Protein AF-A0A9D4CEE2-F1 (afdb_monomer)

Mean predicted aligned error: 12.46 Å

Secondary structure (DSSP, 8-state):
-HHHHHHHHHHHHHHHHHHHHTTHHHHHHHHHHHHHHHHHHHHHHHHHTTSS-HHHHHHHHHHHTT-STTSTTHHHHHHHSSS--

pLDDT: mean 77.77, std 15.25, range [36.12, 91.12]

Radius of gyration: 19.72 Å; Cα contacts (8 Å, |Δi|>4): 31; chains: 1; bounding box: 46×39×41 Å

Foldseek 3Di:
DVVVVVVVVVVVVVVVVVCVVVCVVVVVVVVLVCVLVVQLVVLVVCVVVVVDDPVRSVQSNCVSVVCHPPRPVNVVVVVVVPVPD

Nearest PDB structures (foldseek):
  6o35-assembly1_A  TM=5.326E-01  e=3.319E+00  synthetic construct
  6o35-assembly1_B-2  TM=5.313E-01  e=4.038E+00  synthetic construct
  6o35-assembly1_C-2  TM=5.351E-01  e=5.600E+00  synthetic construct

Structure (mmCIF, N/CA/C/O backbone):
data_AF-A0A9D4CEE2-F1
#
_entry.id   AF-A0A9D4CEE2-F1
#
loop_
_atom_site.group_PDB
_atom_site.id
_atom_site.type_symbol
_atom_site.label_atom_id
_atom_site.label_alt_id
_atom_site.label_comp_id
_atom_site.label_asym_id
_atom_site.label_entity_id
_atom_site.label_seq_id
_atom_site.pdbx_PDB_ins_code
_atom_site.Cartn_x
_atom_site.Cartn_y
_atom_site.Cartn_z
_atom_site.occupancy
_atom_site.B_iso_or_equiv
_atom_site.auth_seq_id
_atom_site.auth_comp_id
_atom_site.auth_asym_id
_atom_site.auth_atom_id
_atom_site.pdbx_PDB_model_num
ATOM 1 N N . MET A 1 1 ? 27.191 15.740 -18.827 1.00 71.25 1 MET A N 1
ATOM 2 C CA . MET A 1 1 ? 26.305 15.251 -17.744 1.00 71.25 1 MET A CA 1
ATOM 3 C C . MET A 1 1 ? 24.918 14.791 -18.206 1.00 71.25 1 MET A C 1
ATOM 5 O O . MET A 1 1 ? 24.299 14.037 -17.474 1.00 71.25 1 MET A O 1
ATOM 9 N N . LEU A 1 2 ? 24.436 15.161 -19.399 1.00 84.38 2 LEU A N 1
ATOM 10 C CA . LEU A 1 2 ? 23.106 14.761 -19.887 1.00 84.38 2 LEU A CA 1
ATOM 11 C C . LEU A 1 2 ? 23.026 13.295 -20.365 1.00 84.38 2 LEU A C 1
ATOM 13 O O . LEU A 1 2 ? 22.071 12.592 -20.059 1.00 84.38 2 LEU A O 1
ATOM 17 N N . VAL A 1 3 ? 24.063 12.810 -21.057 1.00 87.00 3 VAL A N 1
ATOM 18 C CA . VAL A 1 3 ? 24.101 11.448 -21.628 1.00 87.00 3 VAL A CA 1
ATOM 19 C C . VAL A 1 3 ? 23.950 10.334 -20.569 1.00 87.00 3 VAL A C 1
ATOM 21 O O . VAL A 1 3 ? 23.151 9.427 -20.792 1.00 87.00 3 VAL A O 1
ATOM 24 N N . PRO A 1 4 ? 24.615 10.385 -19.394 1.00 89.69 4 PRO A N 1
ATOM 25 C CA . PRO A 1 4 ? 24.405 9.384 -18.342 1.00 89.69 4 PRO A CA 1
ATOM 26 C C . PRO A 1 4 ? 23.000 9.411 -17.725 1.00 89.69 4 PRO A C 1
ATOM 28 O O . PRO A 1 4 ? 22.496 8.369 -17.314 1.00 89.69 4 PRO A O 1
ATOM 31 N N . LEU A 1 5 ?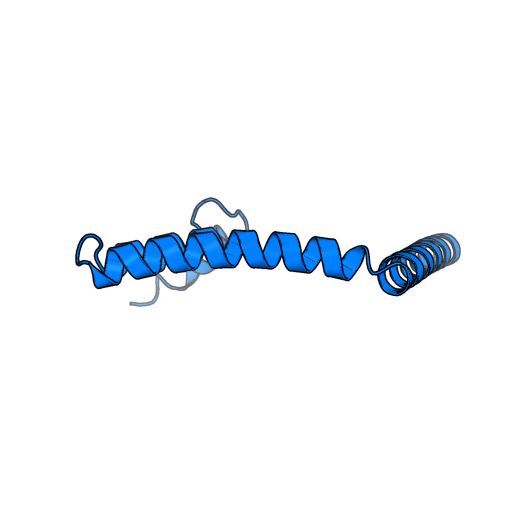 22.361 10.585 -17.657 1.00 89.44 5 LEU A N 1
ATOM 32 C CA . LEU A 1 5 ? 21.004 10.730 -17.120 1.00 89.44 5 LEU A CA 1
ATOM 33 C C . LEU A 1 5 ? 19.971 10.137 -18.076 1.00 89.44 5 LEU A C 1
ATOM 35 O O . LEU A 1 5 ? 19.148 9.336 -17.646 1.00 89.44 5 LEU A O 1
ATOM 39 N N . LEU A 1 6 ? 20.090 10.444 -19.370 1.00 85.56 6 LEU A N 1
ATOM 40 C CA . LEU A 1 6 ? 19.252 9.849 -20.413 1.00 85.56 6 LEU A CA 1
ATOM 41 C C . LEU A 1 6 ? 19.421 8.329 -20.473 1.00 85.56 6 LEU A C 1
ATOM 43 O O . LEU A 1 6 ? 18.447 7.606 -20.647 1.00 85.56 6 LEU A O 1
ATOM 47 N N . ARG A 1 7 ? 20.648 7.825 -20.281 1.00 89.88 7 ARG A N 1
ATOM 48 C CA . ARG A 1 7 ? 20.896 6.381 -20.218 1.00 89.88 7 ARG A CA 1
ATOM 49 C C . ARG A 1 7 ? 20.208 5.741 -19.014 1.00 89.88 7 ARG A C 1
ATOM 51 O O . ARG A 1 7 ? 19.529 4.736 -19.173 1.00 89.88 7 ARG A O 1
ATOM 58 N N . ARG A 1 8 ? 20.332 6.349 -17.834 1.00 90.31 8 ARG A N 1
ATOM 59 C CA . ARG A 1 8 ? 19.667 5.874 -16.615 1.00 90.31 8 ARG A CA 1
ATOM 60 C C . ARG A 1 8 ? 18.142 5.886 -16.750 1.00 90.31 8 ARG A C 1
ATOM 62 O O . ARG A 1 8 ? 17.477 4.972 -16.267 1.00 90.31 8 ARG A O 1
ATOM 69 N N . GLU A 1 9 ? 17.592 6.911 -17.389 1.00 85.06 9 GLU A N 1
ATOM 70 C CA . GLU A 1 9 ? 16.161 7.011 -17.670 1.00 85.06 9 GLU A CA 1
ATOM 71 C C . GLU A 1 9 ? 15.713 5.921 -18.650 1.00 85.06 9 GLU A C 1
ATOM 73 O O . GLU A 1 9 ? 14.768 5.194 -18.352 1.00 85.06 9 GLU A O 1
ATOM 78 N N . ALA A 1 10 ? 16.448 5.718 -19.747 1.00 85.50 10 ALA A N 1
ATOM 79 C CA . ALA A 1 10 ? 16.180 4.652 -20.711 1.00 85.50 10 ALA A CA 1
ATOM 80 C C . ALA A 1 10 ? 16.216 3.255 -20.065 1.00 85.50 10 ALA A C 1
ATOM 82 O O . ALA A 1 10 ? 15.297 2.466 -20.276 1.00 85.50 10 ALA A O 1
ATOM 83 N N . ASP A 1 11 ? 17.213 2.975 -19.219 1.00 90.25 11 ASP A N 1
ATOM 84 C CA . ASP A 1 11 ? 17.319 1.702 -18.493 1.00 90.25 11 ASP A CA 1
ATOM 85 C C . ASP A 1 11 ? 16.128 1.504 -17.523 1.00 90.25 11 ASP A C 1
ATOM 87 O O . ASP A 1 11 ? 15.625 0.393 -17.342 1.00 90.25 11 ASP A O 1
ATOM 91 N N . THR A 1 12 ? 15.627 2.590 -16.920 1.00 88.75 12 THR A N 1
ATOM 92 C CA . THR A 1 12 ? 14.463 2.554 -16.014 1.00 88.75 12 THR A CA 1
ATOM 93 C C . THR A 1 12 ? 13.162 2.293 -16.777 1.00 88.75 12 THR A C 1
ATOM 95 O O . THR A 1 12 ? 12.310 1.524 -16.319 1.00 88.75 12 THR A O 1
ATOM 98 N N . VAL A 1 13 ? 13.002 2.915 -17.946 1.00 87.56 13 VAL A N 1
ATOM 99 C CA . VAL A 1 13 ? 11.842 2.719 -18.822 1.00 87.56 13 VAL A CA 1
ATOM 100 C C . VAL A 1 13 ? 11.808 1.286 -19.352 1.00 87.56 13 VAL A C 1
ATOM 102 O O . VAL A 1 13 ? 10.764 0.645 -19.256 1.00 87.56 13 VAL A O 1
ATOM 105 N N . ASP A 1 14 ? 12.939 0.747 -19.812 1.00 87.06 14 ASP A N 1
ATOM 106 C CA . ASP A 1 14 ? 13.042 -0.638 -20.292 1.00 87.06 14 ASP A CA 1
ATOM 107 C C . ASP A 1 14 ? 12.656 -1.652 -19.202 1.00 87.06 14 ASP A C 1
ATOM 109 O O . ASP A 1 14 ? 11.812 -2.532 -19.400 1.00 87.06 14 ASP A O 1
ATOM 113 N N . MET A 1 15 ? 13.179 -1.460 -17.988 1.00 83.00 15 MET A N 1
ATOM 114 C CA . MET A 1 15 ? 12.823 -2.289 -16.840 1.00 83.00 15 MET A CA 1
ATOM 115 C C . MET A 1 15 ? 11.333 -2.181 -16.483 1.00 83.00 15 MET A C 1
ATOM 117 O O . MET A 1 15 ? 10.703 -3.188 -16.154 1.00 83.00 15 MET A O 1
ATOM 121 N N . THR A 1 16 ? 10.742 -0.988 -16.581 1.00 79.75 16 THR A N 1
ATOM 122 C CA . THR A 1 16 ? 9.308 -0.779 -16.322 1.00 79.75 16 THR A CA 1
ATOM 123 C C . THR A 1 16 ? 8.445 -1.478 -17.370 1.00 79.75 16 THR A C 1
ATOM 125 O O . THR A 1 16 ? 7.495 -2.173 -17.010 1.00 79.75 16 THR A O 1
ATOM 128 N N . ILE A 1 17 ? 8.801 -1.360 -18.654 1.00 83.69 17 ILE A N 1
ATOM 129 C CA . ILE A 1 17 ? 8.125 -2.045 -19.764 1.00 83.69 17 ILE A CA 1
ATOM 130 C C . ILE A 1 17 ? 8.145 -3.557 -19.537 1.00 83.69 17 ILE A C 1
ATOM 132 O O . ILE A 1 17 ? 7.102 -4.205 -19.637 1.00 83.69 17 ILE A O 1
ATOM 136 N N . ARG A 1 18 ? 9.301 -4.112 -19.157 1.00 84.38 18 ARG A N 1
ATOM 137 C CA . ARG A 1 18 ? 9.445 -5.545 -18.886 1.00 84.38 18 ARG A CA 1
ATOM 138 C C . ARG A 1 18 ? 8.602 -6.007 -17.694 1.00 84.38 18 ARG A C 1
ATOM 140 O O . ARG A 1 18 ? 7.921 -7.022 -17.768 1.00 84.38 18 ARG A O 1
ATOM 147 N N . LEU A 1 19 ? 8.569 -5.239 -16.606 1.00 82.12 19 LEU A N 1
ATOM 148 C CA . LEU A 1 19 ? 7.752 -5.570 -15.431 1.00 82.12 19 LEU A CA 1
ATOM 149 C C . LEU A 1 19 ? 6.242 -5.493 -15.700 1.00 82.12 19 LEU A C 1
ATOM 151 O O . LEU A 1 19 ? 5.469 -6.224 -15.070 1.00 82.12 19 LEU A O 1
ATOM 155 N N . VAL A 1 20 ? 5.815 -4.602 -16.599 1.00 83.44 20 VAL A N 1
ATOM 156 C CA . VAL A 1 20 ? 4.421 -4.495 -17.044 1.00 83.44 20 VAL A CA 1
ATOM 157 C C . VAL A 1 20 ? 4.060 -5.659 -17.965 1.00 83.44 20 VAL A C 1
ATOM 159 O O . VAL A 1 20 ? 3.036 -6.299 -17.732 1.00 83.44 20 VAL A O 1
ATOM 162 N N . SER A 1 21 ? 4.898 -5.981 -18.957 1.00 79.00 21 SER A N 1
ATOM 163 C CA . SER A 1 21 ? 4.644 -7.092 -19.885 1.00 79.00 21 SER A CA 1
ATOM 164 C C . SER A 1 21 ? 4.611 -8.447 -19.167 1.00 79.00 21 SER A C 1
ATOM 166 O O . SER A 1 21 ? 3.730 -9.270 -19.417 1.00 79.00 21 SER A O 1
ATOM 168 N N . GLU A 1 22 ? 5.483 -8.646 -18.179 1.00 82.69 22 GLU A N 1
ATOM 169 C CA . GLU A 1 22 ? 5.512 -9.835 -17.318 1.00 82.69 22 GLU A CA 1
ATOM 170 C C . GLU A 1 22 ? 4.416 -9.839 -16.232 1.00 82.69 22 GLU A C 1
ATOM 172 O O . GLU A 1 22 ? 4.370 -10.744 -15.395 1.00 82.69 22 GLU A O 1
ATOM 177 N N . HIS A 1 23 ? 3.536 -8.828 -16.196 1.00 82.75 23 HIS A N 1
ATOM 178 C CA . HIS A 1 23 ? 2.478 -8.641 -15.188 1.00 82.75 23 HIS A CA 1
ATOM 179 C C . HIS A 1 23 ? 2.988 -8.594 -13.731 1.00 82.75 23 HIS A C 1
ATOM 181 O O . HIS A 1 23 ? 2.205 -8.612 -12.771 1.00 82.75 23 HIS A O 1
ATOM 187 N N . ALA A 1 24 ? 4.305 -8.520 -13.534 1.00 80.12 24 ALA A N 1
ATOM 188 C CA . ALA A 1 24 ? 4.950 -8.525 -12.232 1.00 80.12 24 ALA A CA 1
ATOM 189 C C . ALA A 1 24 ? 4.590 -7.261 -11.447 1.00 80.12 24 ALA A C 1
ATOM 191 O O . ALA A 1 24 ? 4.286 -7.342 -10.255 1.00 80.12 24 ALA A O 1
ATOM 192 N N . LEU A 1 25 ? 4.526 -6.115 -12.135 1.00 78.25 25 LEU A N 1
ATOM 193 C CA . LEU A 1 25 ? 4.107 -4.845 -11.551 1.00 78.25 25 LEU A CA 1
ATOM 194 C C . LEU A 1 25 ? 2.657 -4.920 -11.048 1.00 78.25 25 LEU A C 1
ATOM 196 O O . LEU A 1 25 ? 2.375 -4.587 -9.898 1.00 78.25 25 LEU A O 1
ATOM 200 N N . THR A 1 26 ? 1.742 -5.461 -11.857 1.00 82.69 26 THR A N 1
ATOM 201 C CA . THR A 1 26 ? 0.340 -5.676 -11.467 1.00 82.69 26 THR A CA 1
ATOM 202 C C . THR A 1 26 ? 0.221 -6.608 -10.265 1.00 82.69 26 THR A C 1
ATOM 204 O O . THR A 1 26 ? -0.563 -6.336 -9.360 1.00 82.69 26 THR A O 1
ATOM 207 N N . ARG A 1 27 ? 1.008 -7.690 -10.206 1.00 85.50 27 ARG A N 1
ATOM 208 C CA . ARG A 1 27 ? 1.025 -8.613 -9.061 1.00 85.50 27 ARG A CA 1
ATOM 209 C C . ARG A 1 27 ? 1.487 -7.921 -7.779 1.00 85.50 27 ARG A C 1
ATOM 211 O O . ARG A 1 27 ? 0.845 -8.083 -6.742 1.00 85.50 27 ARG A O 1
ATOM 218 N N .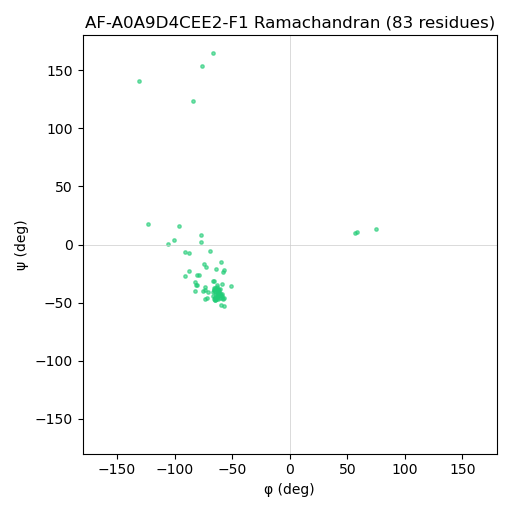 VAL A 1 28 ? 2.556 -7.129 -7.852 1.00 85.94 28 VAL A N 1
ATOM 219 C CA . VAL A 1 28 ? 3.066 -6.350 -6.713 1.00 85.94 28 VAL A CA 1
ATOM 220 C C . VAL A 1 28 ? 2.043 -5.306 -6.264 1.00 85.94 28 VAL A C 1
ATOM 222 O O . 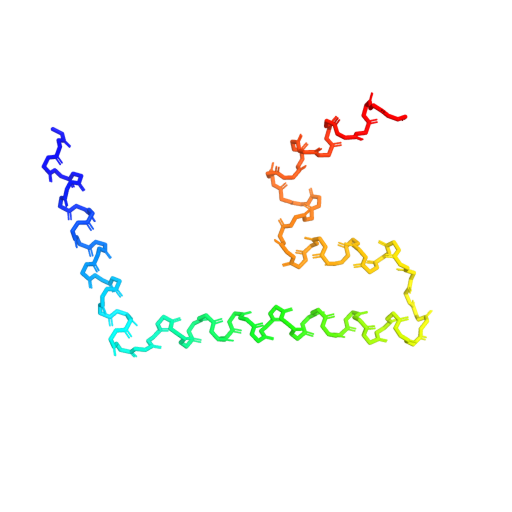VAL A 1 28 ? 1.732 -5.238 -5.075 1.00 85.94 28 VAL A O 1
ATOM 225 N N . HIS A 1 29 ? 1.451 -4.549 -7.193 1.00 81.12 29 HIS A N 1
ATOM 226 C CA . HIS A 1 29 ? 0.407 -3.580 -6.861 1.00 81.12 29 HIS A CA 1
ATOM 227 C C . HIS A 1 29 ? -0.830 -4.241 -6.264 1.00 81.12 29 HIS A C 1
ATOM 229 O O . HIS A 1 29 ? -1.331 -3.751 -5.262 1.00 81.12 29 HIS A O 1
ATOM 235 N N . ARG A 1 30 ? -1.297 -5.371 -6.809 1.00 86.25 30 ARG A N 1
ATOM 236 C CA . ARG A 1 30 ? -2.434 -6.121 -6.252 1.00 86.25 30 ARG A CA 1
ATOM 237 C C . ARG A 1 30 ? -2.145 -6.630 -4.847 1.00 86.25 30 ARG A C 1
ATOM 239 O O . ARG A 1 30 ? -3.012 -6.522 -3.988 1.00 86.25 30 ARG A O 1
ATOM 246 N N . LYS A 1 31 ? -0.940 -7.158 -4.600 1.00 87.38 31 LYS A N 1
ATOM 247 C CA . LYS A 1 31 ? -0.521 -7.593 -3.262 1.00 87.38 31 LYS A CA 1
ATOM 248 C C . LYS A 1 31 ? -0.566 -6.423 -2.279 1.00 87.38 31 LYS A C 1
ATOM 250 O O . LYS A 1 31 ? -1.241 -6.520 -1.261 1.00 87.38 31 LYS A O 1
ATOM 255 N N . LYS A 1 32 ? 0.066 -5.301 -2.634 1.00 85.00 32 LYS A N 1
ATOM 256 C CA . LYS A 1 32 ? 0.084 -4.091 -1.804 1.00 85.00 32 LYS A CA 1
ATOM 257 C C . LYS A 1 32 ? -1.323 -3.540 -1.571 1.00 85.00 32 LYS A C 1
ATOM 259 O O . LYS A 1 32 ? -1.678 -3.219 -0.446 1.00 85.00 32 LYS A O 1
ATOM 264 N N . TYR A 1 33 ? -2.143 -3.493 -2.617 1.00 83.69 33 TYR A N 1
ATOM 265 C CA . TYR A 1 33 ? -3.532 -3.054 -2.540 1.00 83.69 33 TYR A CA 1
ATOM 266 C C . TYR A 1 33 ? -4.344 -3.945 -1.600 1.00 83.69 33 TYR A C 1
ATOM 268 O O . TYR A 1 33 ? -5.028 -3.429 -0.726 1.00 83.69 33 TYR A O 1
ATOM 276 N N . LYS A 1 34 ? -4.208 -5.274 -1.708 1.00 87.25 34 LYS A N 1
ATOM 277 C CA . LYS A 1 34 ? -4.876 -6.237 -0.823 1.00 87.25 34 LYS A CA 1
ATOM 278 C C . LYS A 1 34 ? -4.452 -6.065 0.637 1.00 87.25 34 LYS A C 1
ATOM 280 O O . LYS A 1 34 ? -5.304 -6.108 1.515 1.00 87.25 34 LYS A O 1
ATOM 285 N N . GLU A 1 35 ? -3.166 -5.852 0.897 1.00 87.38 35 GLU A N 1
ATOM 286 C CA . GLU A 1 35 ? -2.646 -5.612 2.250 1.00 87.38 35 GLU A CA 1
ATOM 287 C C . GLU A 1 35 ? -3.182 -4.299 2.841 1.00 87.38 35 GLU A C 1
ATOM 289 O O . GLU A 1 35 ? -3.675 -4.280 3.969 1.00 87.38 35 GLU A O 1
ATOM 294 N N . THR A 1 36 ? -3.135 -3.205 2.076 1.00 84.94 36 THR A N 1
ATOM 295 C CA . THR A 1 36 ? -3.646 -1.896 2.504 1.00 84.94 36 THR A CA 1
ATOM 296 C C . THR A 1 36 ? -5.159 -1.925 2.721 1.00 84.94 36 THR A C 1
ATOM 298 O O . THR A 1 36 ? -5.631 -1.479 3.764 1.00 84.94 36 THR A O 1
ATOM 301 N N . HIS A 1 37 ? -5.917 -2.489 1.778 1.00 83.88 37 HIS A N 1
ATOM 302 C CA . HIS A 1 37 ? -7.371 -2.598 1.877 1.00 83.88 37 HIS A CA 1
ATOM 303 C C . HIS A 1 37 ? -7.798 -3.530 3.006 1.00 83.88 37 HIS A C 1
ATOM 305 O O . HIS A 1 37 ? -8.709 -3.18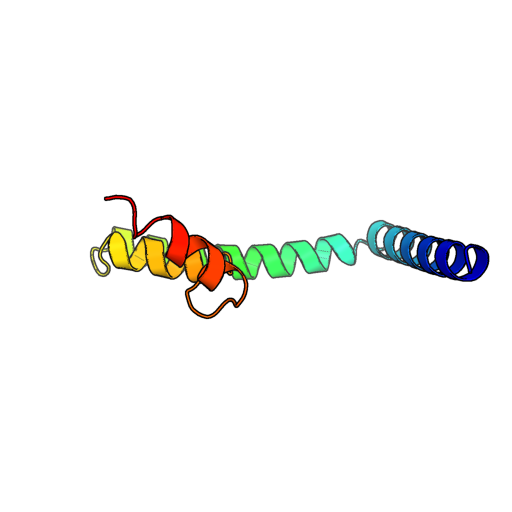5 3.745 1.00 83.88 37 HIS A O 1
ATOM 311 N N . GLY A 1 38 ? -7.119 -4.663 3.203 1.00 88.94 38 GLY A N 1
ATOM 312 C CA . GLY A 1 38 ? -7.416 -5.566 4.317 1.00 88.94 38 GLY A CA 1
ATOM 313 C C . GLY A 1 38 ? -7.276 -4.874 5.674 1.00 88.94 38 GLY A C 1
ATOM 314 O O . GLY A 1 38 ? -8.144 -5.007 6.528 1.00 88.94 38 GLY A O 1
ATOM 315 N N . ARG A 1 39 ? -6.225 -4.063 5.853 1.00 87.94 39 ARG A N 1
ATOM 316 C CA . ARG A 1 39 ? -6.043 -3.258 7.070 1.00 87.94 39 ARG A CA 1
ATOM 317 C C . ARG A 1 39 ? -7.118 -2.185 7.234 1.00 87.94 39 ARG A C 1
ATOM 319 O O . ARG A 1 39 ? -7.538 -1.945 8.358 1.00 87.94 39 ARG A O 1
ATOM 326 N N . LEU A 1 40 ? -7.536 -1.542 6.143 1.00 88.69 40 LEU A N 1
ATOM 327 C CA . LEU A 1 40 ? -8.595 -0.533 6.172 1.00 88.69 40 LEU A CA 1
ATOM 328 C C . LEU A 1 40 ? -9.938 -1.157 6.567 1.00 88.69 40 LEU A C 1
ATOM 330 O O . LEU A 1 40 ? -10.594 -0.647 7.468 1.00 88.69 40 LEU A O 1
ATOM 334 N N . PHE A 1 41 ? -10.304 -2.280 5.944 1.00 89.31 41 PHE A N 1
ATOM 335 C CA . PHE A 1 41 ? -11.551 -2.985 6.235 1.00 89.31 41 PHE A CA 1
ATOM 336 C C . PHE A 1 41 ? -11.612 -3.488 7.678 1.00 89.31 41 PHE A C 1
ATOM 338 O O . PHE A 1 41 ? -12.627 -3.286 8.324 1.00 89.31 41 PHE A O 1
ATOM 345 N N . LEU A 1 42 ? -10.515 -4.025 8.221 1.00 89.44 42 LEU A N 1
ATOM 346 C CA . LEU A 1 42 ? -10.447 -4.445 9.630 1.00 89.44 42 LEU A CA 1
ATOM 347 C C . LEU A 1 42 ? -10.715 -3.309 10.6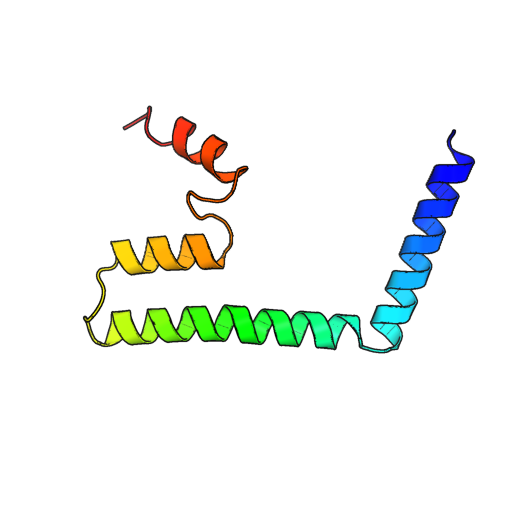28 1.00 89.44 42 LEU A C 1
ATOM 349 O O . LEU A 1 42 ? -11.219 -3.549 11.717 1.00 89.44 42 LEU A O 1
ATOM 353 N N . ILE A 1 43 ? -10.307 -2.079 10.314 1.00 89.06 43 ILE A N 1
ATOM 354 C CA . ILE A 1 43 ? -10.547 -0.928 11.200 1.00 89.06 43 ILE A CA 1
ATOM 355 C C . ILE A 1 43 ? -11.964 -0.401 10.994 1.00 89.06 43 ILE A C 1
ATOM 357 O O . ILE A 1 43 ? -12.591 0.044 11.948 1.00 89.06 43 ILE A O 1
ATOM 361 N N . TRP A 1 44 ? -12.461 -0.459 9.760 1.00 88.88 44 TRP A N 1
ATOM 362 C CA . TRP A 1 44 ? -13.835 -0.098 9.444 1.00 88.88 44 TRP A CA 1
ATOM 363 C C . TRP A 1 44 ? -14.841 -1.009 10.154 1.00 88.88 44 TRP A C 1
ATOM 365 O O . TRP A 1 44 ? -15.783 -0.510 10.751 1.00 88.88 44 TRP A O 1
ATOM 375 N N . GLU A 1 45 ? -14.590 -2.318 10.167 1.00 90.69 45 GLU A N 1
ATOM 376 C CA . GLU A 1 45 ? -15.384 -3.315 10.898 1.00 90.69 45 GLU A CA 1
ATOM 377 C C . GLU A 1 45 ? -15.428 -2.990 12.403 1.00 90.69 45 GLU A C 1
ATOM 379 O O . GLU A 1 45 ? -16.497 -2.842 12.978 1.00 90.69 45 GLU A O 1
ATOM 384 N N . LYS A 1 46 ? -14.278 -2.677 13.015 1.00 88.31 46 LYS A N 1
ATOM 385 C CA . LYS A 1 46 ? -14.204 -2.226 14.422 1.00 88.31 46 LYS A CA 1
ATOM 386 C C . LYS A 1 46 ? -14.895 -0.895 14.713 1.00 88.31 46 LYS A C 1
ATOM 388 O O . LYS A 1 46 ? -15.117 -0.549 15.871 1.00 88.31 46 LYS A O 1
ATOM 393 N N . TYR A 1 47 ? -15.113 -0.070 13.698 1.00 89.69 47 TYR A N 1
ATOM 394 C CA . TYR A 1 47 ? -15.878 1.162 13.847 1.00 89.69 47 TYR A CA 1
ATOM 395 C C . TYR A 1 47 ? -17.379 0.875 13.775 1.00 89.69 47 TYR A C 1
ATOM 397 O O . TYR A 1 47 ? -18.141 1.435 14.557 1.00 89.69 47 TYR A O 1
ATOM 405 N N . GLU A 1 48 ? -17.783 -0.016 12.869 1.00 89.25 48 GLU A N 1
ATOM 406 C CA . GLU A 1 48 ? -19.162 -0.491 12.730 1.00 89.25 48 GLU A CA 1
ATOM 407 C C . GLU A 1 48 ? -19.643 -1.237 13.984 1.00 89.25 48 GLU A C 1
ATOM 409 O O . GLU A 1 48 ? -20.771 -1.025 14.416 1.00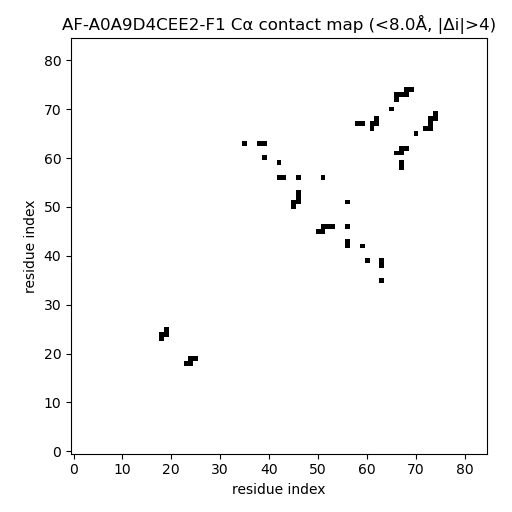 89.25 48 GLU A O 1
ATOM 414 N N . ASP A 1 49 ? -18.754 -1.992 14.635 1.00 91.12 49 ASP A N 1
ATOM 415 C CA . ASP A 1 49 ? -19.005 -2.674 15.913 1.00 91.12 49 ASP A CA 1
ATOM 416 C C . ASP A 1 49 ? -18.964 -1.735 17.144 1.00 91.12 49 ASP A C 1
ATOM 418 O O . ASP A 1 49 ? -18.975 -2.193 18.286 1.00 91.12 49 ASP A O 1
ATOM 422 N N . GLU A 1 50 ? -18.879 -0.414 16.937 1.00 86.81 50 GLU A N 1
ATOM 423 C CA . GLU A 1 50 ? -18.769 0.630 17.976 1.00 86.81 50 GLU A CA 1
ATOM 424 C C . GLU A 1 50 ? -17.549 0.487 18.920 1.00 86.81 50 GLU A C 1
ATOM 426 O O . GLU A 1 50 ? -17.419 1.216 19.907 1.00 86.81 50 GLU A O 1
ATOM 431 N N . GLU A 1 51 ? -16.591 -0.392 18.602 1.00 83.38 51 GLU A N 1
ATOM 432 C CA . GLU A 1 51 ? -15.379 -0.617 19.404 1.00 83.38 51 GLU A CA 1
ATOM 433 C C . GLU A 1 51 ? -14.372 0.540 19.307 1.00 83.38 51 GLU A C 1
ATOM 435 O O . GLU A 1 51 ? -13.477 0.678 20.148 1.00 83.38 51 GLU A O 1
ATOM 440 N N . THR A 1 52 ? -14.481 1.370 18.267 1.00 83.56 52 THR A N 1
ATOM 441 C CA . THR A 1 52 ? -13.563 2.484 18.009 1.00 83.56 52 THR A CA 1
ATOM 442 C C . THR A 1 52 ? -14.298 3.785 17.719 1.00 83.56 52 THR A C 1
ATOM 444 O O . THR A 1 52 ? -15.307 3.826 17.024 1.00 83.56 52 THR A O 1
ATOM 447 N N . SER A 1 53 ? -13.767 4.895 18.235 1.00 84.94 53 SER A N 1
ATOM 448 C CA . SER A 1 53 ? -14.311 6.226 17.943 1.00 84.94 53 SER A CA 1
ATOM 449 C C . SER A 1 53 ? -13.906 6.696 16.543 1.00 84.94 53 SER A C 1
ATOM 451 O O . SER A 1 53 ? -12.821 6.372 16.056 1.00 84.94 53 SER A O 1
ATOM 453 N N . THR A 1 54 ? -14.713 7.563 15.928 1.00 85.56 54 THR A N 1
ATOM 454 C CA . THR A 1 54 ? -14.423 8.190 14.627 1.00 85.56 54 THR A CA 1
ATOM 455 C C . THR A 1 54 ? -13.031 8.835 14.580 1.00 85.56 54 THR A C 1
ATOM 457 O O . THR A 1 54 ? -12.339 8.763 13.567 1.00 85.56 54 THR A O 1
ATOM 460 N N . SER A 1 55 ? -12.567 9.427 15.687 1.00 84.62 55 SER A N 1
ATOM 461 C CA . SER A 1 55 ? -11.221 10.016 15.783 1.00 84.62 55 SER A CA 1
ATOM 462 C C . SER A 1 55 ? -10.104 8.968 15.671 1.00 84.62 55 SER A C 1
ATOM 464 O O . SER A 1 55 ? -9.081 9.206 15.026 1.00 84.62 55 SER A O 1
ATOM 466 N N . GLN A 1 56 ? -10.314 7.785 16.250 1.00 84.69 56 GLN A N 1
ATOM 467 C CA . GLN A 1 56 ? -9.380 6.662 16.202 1.00 84.69 56 GLN A CA 1
ATOM 468 C C . GLN A 1 56 ? -9.372 6.009 14.817 1.00 84.69 56 GLN A C 1
ATOM 470 O O . GLN A 1 56 ? -8.293 5.699 14.309 1.00 84.69 56 GLN A O 1
ATOM 475 N N . LEU A 1 57 ? -10.540 5.883 14.176 1.00 85.94 57 LEU A N 1
ATOM 476 C CA . LEU A 1 57 ? -10.668 5.450 12.782 1.00 85.94 57 LEU A CA 1
ATOM 477 C C . LEU A 1 57 ? -9.859 6.365 11.852 1.00 85.94 57 LEU A C 1
ATOM 479 O O . LEU A 1 57 ? -9.001 5.892 11.109 1.00 85.94 57 LEU A O 1
ATOM 483 N N . LEU A 1 58 ? -10.068 7.682 11.934 1.00 86.25 58 LEU A N 1
ATOM 484 C CA . LEU A 1 58 ? -9.376 8.661 11.089 1.00 86.25 58 LEU A CA 1
ATOM 485 C C . LEU A 1 58 ? -7.856 8.655 11.301 1.00 86.25 58 LEU A C 1
ATOM 487 O O . LEU A 1 58 ? -7.094 8.708 10.332 1.00 86.25 58 LEU A O 1
ATOM 491 N N . LEU A 1 59 ? -7.399 8.529 12.550 1.00 85.62 59 LEU A N 1
ATOM 492 C CA . LEU A 1 59 ? -5.974 8.415 12.866 1.00 85.62 59 LEU A CA 1
ATOM 493 C C . LEU A 1 59 ? -5.364 7.112 12.326 1.00 85.62 59 LEU A C 1
ATOM 495 O O . LEU A 1 59 ? -4.220 7.082 11.870 1.00 85.62 59 LEU A O 1
ATOM 499 N N . ALA A 1 60 ? -6.106 6.010 12.376 1.00 85.62 60 ALA A N 1
ATOM 500 C CA . ALA A 1 60 ? -5.628 4.740 11.857 1.00 85.62 60 ALA A CA 1
ATOM 501 C C . ALA A 1 60 ? -5.617 4.728 10.314 1.00 85.62 60 ALA A C 1
ATOM 503 O O . ALA A 1 60 ? -4.652 4.246 9.713 1.00 85.62 60 ALA A O 1
ATOM 504 N N . CYS A 1 61 ? -6.604 5.357 9.669 1.00 86.06 61 CYS A N 1
ATOM 505 C CA . CYS A 1 61 ? -6.630 5.607 8.226 1.00 86.06 61 CYS A CA 1
ATOM 506 C C . CYS A 1 61 ? -5.453 6.479 7.770 1.00 86.06 61 CYS A C 1
ATOM 508 O O . CYS A 1 61 ? -4.798 6.143 6.781 1.00 86.06 61 CYS A O 1
ATOM 510 N N . SER A 1 62 ? -5.121 7.550 8.504 1.00 85.25 62 SER A N 1
ATOM 511 C CA . SER A 1 62 ? -3.964 8.390 8.170 1.00 85.25 62 SER A CA 1
ATOM 512 C C . SER A 1 62 ? -2.663 7.589 8.235 1.00 85.25 62 SER A C 1
ATOM 514 O O . SER A 1 62 ? -1.858 7.654 7.310 1.00 85.25 62 SER A O 1
ATOM 516 N N . ARG A 1 63 ? -2.484 6.726 9.242 1.00 84.38 63 ARG A N 1
ATOM 517 C CA . ARG A 1 63 ? -1.330 5.811 9.318 1.00 84.38 63 ARG A CA 1
ATOM 518 C C . ARG A 1 63 ? -1.277 4.816 8.156 1.00 84.38 63 ARG A C 1
ATOM 520 O O . ARG A 1 63 ? -0.194 4.576 7.627 1.00 84.38 63 ARG A O 1
ATOM 527 N N . ILE A 1 64 ? -2.409 4.246 7.733 1.00 84.94 64 ILE A N 1
ATOM 528 C CA . ILE A 1 64 ? -2.473 3.318 6.585 1.00 84.94 64 ILE A CA 1
ATOM 529 C C . ILE A 1 64 ? -2.114 4.019 5.274 1.00 84.94 64 ILE A C 1
ATOM 531 O O . ILE A 1 64 ? -1.376 3.455 4.466 1.00 84.94 64 ILE A O 1
ATOM 535 N N . ALA A 1 65 ? -2.583 5.252 5.088 1.00 81.12 65 ALA A N 1
ATOM 536 C CA . ALA A 1 65 ? -2.235 6.091 3.945 1.00 81.12 65 ALA A CA 1
ATOM 537 C C . ALA A 1 65 ? -0.767 6.561 3.967 1.00 81.12 65 ALA A C 1
ATOM 539 O O . ALA A 1 65 ? -0.303 7.187 3.017 1.00 81.12 65 ALA A O 1
ATOM 540 N N . GLY A 1 66 ? -0.025 6.275 5.043 1.00 74.44 66 GLY A N 1
ATOM 541 C CA . GLY A 1 66 ? 1.325 6.783 5.253 1.00 74.44 66 GLY A CA 1
ATOM 542 C C . GLY A 1 66 ? 1.348 8.258 5.652 1.00 74.44 66 GLY A C 1
ATOM 543 O O . GLY A 1 66 ? 2.408 8.858 5.648 1.00 74.44 66 GLY A O 1
ATOM 544 N N . LEU A 1 67 ? 0.214 8.847 6.021 1.00 69.00 67 LEU A N 1
ATOM 545 C CA . LEU A 1 67 ? 0.066 10.220 6.506 1.00 69.00 67 LEU A CA 1
ATOM 546 C C . LEU A 1 67 ? 0.058 10.315 8.047 1.00 69.00 67 LEU A C 1
ATOM 548 O O . LEU A 1 67 ? -0.371 11.314 8.621 1.00 69.00 67 LEU A O 1
ATOM 552 N N . GLY A 1 68 ? 0.504 9.263 8.734 1.00 64.00 68 GLY A N 1
ATOM 553 C CA . GLY A 1 68 ? 0.578 9.241 10.193 1.00 64.00 68 GLY A CA 1
ATOM 554 C C . GLY A 1 68 ? 1.617 10.228 10.749 1.00 64.00 68 GLY A C 1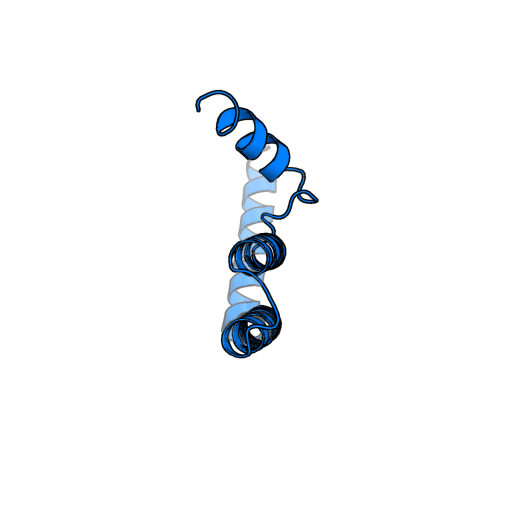
ATOM 555 O O . GLY A 1 68 ? 2.485 10.679 10.002 1.00 64.00 68 GLY A O 1
ATOM 556 N N . PRO A 1 69 ? 1.581 10.531 12.059 1.00 61.38 69 PRO A N 1
ATOM 557 C CA . PRO A 1 69 ? 2.540 11.429 12.722 1.00 61.38 69 PRO A CA 1
ATOM 558 C C . PRO A 1 69 ? 4.005 10.962 12.623 1.00 61.38 69 PRO A C 1
ATOM 560 O O . PRO A 1 69 ? 4.924 11.746 12.844 1.00 61.38 69 PRO A O 1
ATOM 563 N N . ASP A 1 70 ? 4.212 9.699 12.252 1.00 60.62 70 ASP A N 1
ATOM 564 C CA . ASP A 1 70 ? 5.517 9.055 12.110 1.00 60.62 70 ASP A CA 1
ATOM 565 C C . ASP A 1 70 ? 6.133 9.257 10.707 1.00 60.62 70 ASP A C 1
ATOM 567 O O . ASP A 1 70 ? 7.289 8.894 10.483 1.00 60.62 70 ASP A O 1
ATOM 571 N N . ASN A 1 71 ? 5.392 9.838 9.747 1.00 59.78 71 ASN A N 1
ATOM 572 C CA . ASN A 1 71 ? 5.940 10.201 8.439 1.00 59.78 71 ASN A CA 1
ATOM 573 C C . ASN A 1 71 ? 6.628 11.582 8.520 1.00 59.78 71 ASN A C 1
ATOM 575 O O . ASN A 1 71 ? 5.986 12.579 8.860 1.00 59.78 71 ASN A O 1
ATOM 579 N N . PRO A 1 72 ? 7.919 11.703 8.156 1.00 60.69 72 PRO A N 1
ATOM 580 C CA . PRO A 1 72 ? 8.612 12.992 8.144 1.00 60.69 72 PRO A CA 1
ATOM 581 C C . PRO A 1 72 ? 7.941 14.053 7.251 1.00 60.69 72 PRO A C 1
ATOM 583 O O . PRO A 1 72 ? 8.132 15.241 7.490 1.00 60.69 72 PRO A O 1
ATOM 586 N N . MET A 1 73 ? 7.133 13.654 6.263 1.00 52.62 73 MET A N 1
ATOM 587 C CA . MET A 1 73 ? 6.429 14.542 5.333 1.00 52.62 73 MET A CA 1
ATOM 588 C C . MET A 1 73 ? 5.143 15.156 5.922 1.00 52.62 73 MET A C 1
ATOM 590 O O . MET A 1 73 ? 4.758 16.256 5.535 1.00 52.62 73 MET A O 1
ATOM 594 N N . THR A 1 74 ? 4.494 14.503 6.892 1.00 57.97 74 THR A N 1
ATOM 595 C CA . THR A 1 74 ? 3.251 14.999 7.520 1.00 57.97 74 THR A CA 1
ATOM 596 C C . THR A 1 74 ? 3.492 15.928 8.697 1.00 57.97 74 THR A C 1
ATOM 598 O O . THR A 1 74 ? 2.662 16.798 8.954 1.00 57.97 74 THR A O 1
ATOM 601 N N . ARG A 1 75 ? 4.669 15.853 9.331 1.00 50.59 75 ARG A N 1
ATOM 602 C CA . ARG A 1 75 ? 5.112 16.812 10.358 1.00 50.59 75 ARG A CA 1
ATOM 603 C C . ARG A 1 75 ? 5.160 18.262 9.850 1.00 50.59 75 ARG A C 1
ATOM 605 O O . ARG A 1 75 ? 5.076 19.190 10.651 1.00 50.59 75 ARG A O 1
ATOM 612 N N . PHE A 1 76 ? 5.293 18.454 8.536 1.00 50.56 76 PHE A N 1
ATOM 613 C CA . PHE A 1 76 ? 5.234 19.770 7.898 1.00 50.56 76 PHE A CA 1
ATOM 614 C C . PHE A 1 76 ? 3.796 20.264 7.697 1.00 50.56 76 PHE A C 1
ATOM 616 O O . PHE A 1 76 ? 3.554 21.451 7.863 1.00 50.56 76 PHE A O 1
ATOM 623 N N . MET A 1 77 ? 2.840 19.373 7.410 1.00 45.84 77 MET A N 1
ATOM 624 C CA . MET A 1 77 ? 1.443 19.758 7.149 1.00 45.84 77 MET A CA 1
ATOM 625 C C . MET A 1 77 ? 0.638 19.967 8.440 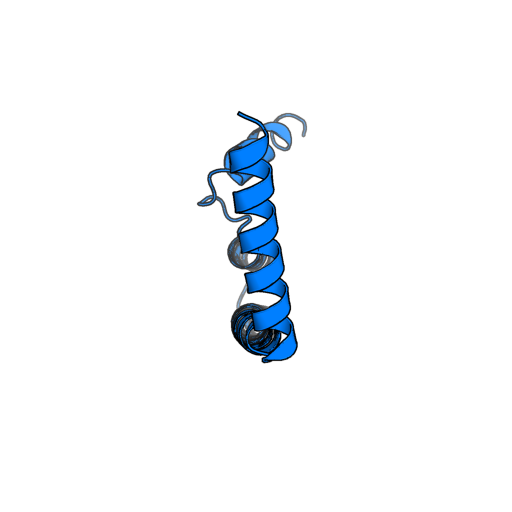1.00 45.84 77 MET A C 1
ATOM 627 O O . MET A 1 77 ? -0.214 20.847 8.497 1.00 45.84 77 MET A O 1
ATOM 631 N N . THR A 1 78 ? 0.937 19.227 9.515 1.00 49.97 78 THR A N 1
ATOM 632 C CA . THR A 1 78 ? 0.243 19.401 10.806 1.00 49.97 78 THR A CA 1
ATOM 633 C C . THR A 1 78 ? 0.672 20.655 11.568 1.00 49.97 78 THR A C 1
ATOM 635 O O . THR A 1 78 ? -0.029 21.057 12.488 1.00 49.97 78 THR A O 1
ATOM 638 N N . LYS A 1 79 ? 1.809 21.274 11.215 1.00 45.94 79 LYS A N 1
ATOM 639 C CA . LYS A 1 79 ? 2.232 22.558 11.800 1.00 45.94 79 LYS A CA 1
ATOM 640 C C . LYS A 1 79 ? 1.500 23.753 11.195 1.00 45.94 79 LYS A C 1
ATOM 642 O O . LYS A 1 79 ? 1.350 24.749 11.880 1.00 45.94 79 LYS A O 1
ATOM 647 N N . THR A 1 80 ? 1.023 23.650 9.955 1.00 48.75 80 THR A N 1
ATOM 648 C CA . THR A 1 80 ? 0.361 24.772 9.272 1.00 48.75 80 THR A CA 1
ATOM 649 C C . THR A 1 80 ? -1.153 24.787 9.493 1.00 48.75 80 THR A C 1
ATOM 651 O O . THR A 1 80 ? -1.743 25.855 9.491 1.00 48.75 80 THR A O 1
ATOM 654 N N . SER A 1 81 ? -1.797 23.638 9.741 1.00 40.72 81 SER A N 1
ATOM 655 C CA . SER A 1 81 ? -3.259 23.590 9.951 1.00 40.72 81 SER A CA 1
ATOM 656 C C . SER A 1 81 ? -3.729 23.726 11.405 1.00 40.72 81 SER A C 1
ATOM 658 O O . SER A 1 81 ? -4.932 23.800 11.621 1.00 40.72 81 SER A O 1
ATOM 660 N N . PHE A 1 82 ? -2.832 23.750 12.398 1.00 42.75 82 PHE A N 1
ATOM 661 C CA . PHE A 1 82 ? -3.206 23.918 13.816 1.00 42.75 82 PHE A CA 1
ATOM 662 C C . PHE A 1 82 ? -2.884 25.309 14.392 1.00 42.75 82 PHE A C 1
ATOM 664 O O . PHE A 1 82 ? -3.159 25.544 15.562 1.00 42.75 82 PHE A O 1
ATOM 671 N N . GLU A 1 83 ? -2.328 26.227 13.593 1.00 36.12 83 GLU A N 1
ATOM 672 C CA . GLU A 1 83 ? -2.079 27.629 13.987 1.00 36.12 83 GLU A CA 1
ATOM 673 C C . GLU A 1 83 ? -3.141 28.617 13.455 1.00 36.12 83 GLU A C 1
ATOM 675 O O . GLU A 1 83 ? -3.022 29.816 13.691 1.00 36.12 83 GLU A O 1
ATOM 680 N N . GLU A 1 84 ? -4.199 28.139 12.785 1.00 38.69 84 GLU A N 1
ATOM 681 C CA . GLU A 1 84 ? -5.265 28.992 12.217 1.00 38.69 84 GLU A CA 1
ATOM 682 C C . GLU A 1 84 ? -6.700 28.669 12.691 1.00 38.69 84 GLU A C 1
ATOM 684 O O . GLU A 1 84 ? -7.659 29.133 12.075 1.00 38.69 84 GLU A O 1
ATOM 689 N N . ILE A 1 85 ? -6.889 27.939 13.801 1.00 38.09 85 ILE A N 1
ATOM 690 C CA . ILE A 1 85 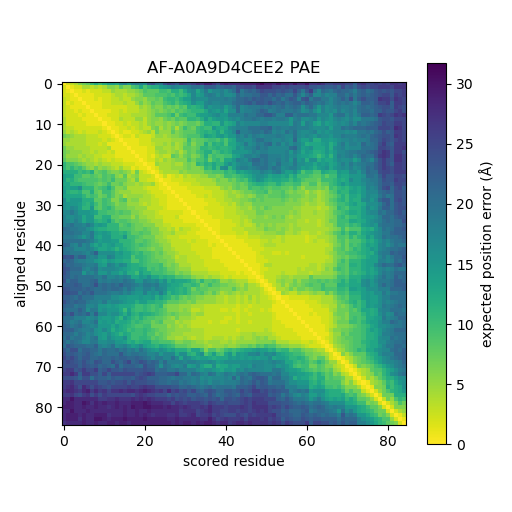? -8.201 27.858 14.487 1.00 38.09 85 ILE A CA 1
ATOM 691 C C . ILE A 1 85 ? -8.032 28.024 15.994 1.00 38.09 85 ILE A C 1
ATOM 693 O O . ILE A 1 85 ? -7.251 27.242 16.580 1.00 38.09 85 ILE A O 1
#

Organism: Dreissena polymorpha (NCBI:txid45954)

Sequence (85 aa):
MLVPLLRREADTVDMTIRLVSEHALTRVHRKKYKETHGRLFLIWEKYEDEETSTSQLLLACSRIAGLGPDNPMTRFMTKTSFEEI

Solvent-accessible surface area (backbone atoms only — not comparable to full-atom values): 4868 Å² total; per-residue (Å²): 124,62,68,66,52,55,49,53,50,51,55,50,51,53,52,48,53,51,32,52,76,68,41,49,48,58,51,52,51,50,52,53,49,51,54,53,49,51,56,49,49,58,48,49,50,38,40,75,70,66,77,41,53,72,70,56,48,52,53,52,50,30,42,74,72,57,57,20,89,86,28,82,74,34,59,61,55,62,61,65,68,64,77,77,115